Protein AF-A0A1L9C2U0-F1 (afdb_monomer)

Foldseek 3Di:
DLLVLLVVQLVLLCVCLVVDPQPLSNVLSVLSNVVSVVSSVQVVCVVVVHDHDDDQDDDDPSPPSQAQDPDPSSVVVLVVLVVVLVSLVVSLVVLCVQLVVDPDPVSNVSSNSVSVNSVVSNVSSQVRSCNNPVDGDDD

Secondary structure (DSSP, 8-state):
-HHHHHHHHHHHHHHHHHH---HHHHHHHHHHHHHHHHHHHHHHHHHTT-----PPP-----TT-S--S--HHHHHHHHHHHHHHHHHHHHHHHHHHHHHH--SHHHHHHHHHHHHHHHHHHHHHHHHHHHHHS-----

Nearest PDB structures (foldseek):
  2oh3-assembly1_A-2  TM=7.035E-01  e=2.077E-02  Paramagnetospirillum magnetotacticum MS-1
  2rbd-assembly1_A  TM=6.752E-01  e=7.784E-01  Halalkalibacterium halodurans C-125
  6job-assembly1_C  TM=5.613E-01  e=2.884E-01  Homo sapiens
  6job-assembly1_B-6  TM=5.233E-01  e=3.885E-01  Homo sapiens
  4dyu-assembly1_K  TM=5.557E-01  e=2.208E+00  Yersinia pestis KIM10+

Mean predicted aligned error: 3.98 Å

pLDDT: mean 91.2, std 8.49, range [53.94, 98.38]

Solvent-accessible surface area (backbone atoms only — not comparable to full-atom values): 7510 Å² total; per-residue (Å²): 112,68,50,63,50,25,52,50,49,18,53,52,22,46,51,47,28,73,69,45,89,42,76,43,46,18,51,54,23,48,50,51,17,53,50,25,49,48,50,31,51,45,53,52,37,45,76,70,73,42,94,71,86,81,75,84,77,80,82,74,92,59,83,81,27,54,69,65,62,96,41,74,70,42,53,50,51,51,52,50,49,55,50,47,34,53,48,28,54,49,53,18,50,51,27,50,54,48,21,73,67,41,86,49,70,68,54,24,54,52,26,47,51,51,20,54,45,30,48,51,54,24,52,51,44,44,51,50,44,19,71,36,68,79,51,70,81,86,127

Sequence (139 aa):
MAIALEDQGHDFYLERANLSGNPGAKKTYEFLAEEEKHHAQYLHKFLEGKEVEIPESKIPDFRGSLNVEFTENNLEEIGIMLGALRFERKSEYFYLELEKKATEREEQEFFSKIAKVERGHYELIDGLLDEATGFRMQT

Radius of gyration: 15.65 Å; Cα contacts (8 Å, |Δi|>4): 147; chains: 1; bounding box: 33×28×46 Å

Organism: NCBI:txid523843

Structure (mmCIF, N/CA/C/O backbone):
data_AF-A0A1L9C2U0-F1
#
_entry.id   AF-A0A1L9C2U0-F1
#
loop_
_atom_site.group_PDB
_atom_site.id
_atom_site.type_symbol
_atom_site.label_atom_id
_atom_site.label_alt_id
_atom_site.label_comp_id
_atom_site.label_asym_id
_atom_site.label_entity_id
_atom_site.label_seq_id
_atom_site.pdbx_PDB_ins_code
_atom_site.Cartn_x
_atom_site.Cartn_y
_atom_site.Cartn_z
_atom_site.occupancy
_atom_site.B_iso_or_equiv
_atom_site.auth_seq_id
_atom_site.auth_comp_id
_atom_site.auth_asym_id
_atom_site.auth_atom_id
_atom_site.pdbx_PDB_model_num
ATOM 1 N N . MET A 1 1 ? -14.696 -2.473 3.484 1.00 73.19 1 MET A N 1
ATOM 2 C CA . MET A 1 1 ? -14.237 -1.206 2.874 1.00 73.19 1 MET A CA 1
ATOM 3 C C . MET A 1 1 ? -12.725 -1.113 2.973 1.00 73.19 1 MET A C 1
ATOM 5 O O . MET A 1 1 ? -12.124 -1.106 1.920 1.00 73.19 1 MET A O 1
ATOM 9 N N . ALA A 1 2 ? -12.139 -1.172 4.180 1.00 91.62 2 ALA A N 1
ATOM 10 C CA . ALA A 1 2 ? -10.685 -1.281 4.365 1.00 91.62 2 ALA A CA 1
ATOM 11 C C . ALA A 1 2 ? -10.107 -2.581 3.772 1.00 91.62 2 ALA A C 1
ATOM 13 O O . ALA A 1 2 ? -9.317 -2.513 2.856 1.00 91.62 2 ALA A O 1
ATOM 14 N N . ILE A 1 3 ? -10.621 -3.759 4.157 1.00 95.50 3 ILE A N 1
ATOM 15 C CA . ILE A 1 3 ? -10.125 -5.052 3.628 1.00 95.50 3 ILE A CA 1
ATOM 16 C C . ILE A 1 3 ? -10.147 -5.115 2.092 1.00 95.50 3 ILE A C 1
ATOM 18 O O . ILE A 1 3 ? -9.191 -5.546 1.477 1.00 95.50 3 ILE A O 1
ATOM 22 N N . ALA A 1 4 ? -11.215 -4.614 1.465 1.00 95.69 4 ALA A N 1
ATOM 23 C CA . ALA A 1 4 ? -11.311 -4.597 0.007 1.00 95.69 4 ALA A CA 1
ATOM 24 C C . ALA A 1 4 ? -10.315 -3.628 -0.662 1.00 95.69 4 ALA A C 1
ATOM 26 O O . ALA A 1 4 ? -10.025 -3.806 -1.839 1.00 95.69 4 ALA A O 1
ATOM 27 N N . LEU A 1 5 ? -9.852 -2.590 0.046 1.00 95.38 5 LEU A N 1
ATOM 28 C CA . LEU A 1 5 ? -8.775 -1.715 -0.422 1.00 95.38 5 LEU A CA 1
ATOM 29 C C . LEU A 1 5 ? -7.450 -2.487 -0.418 1.00 95.38 5 LEU A C 1
ATOM 31 O O . LEU A 1 5 ? -6.785 -2.509 -1.446 1.00 95.38 5 LEU A O 1
ATOM 35 N N . GLU A 1 6 ? -7.147 -3.177 0.685 1.00 97.75 6 GLU A N 1
ATOM 36 C CA . GLU A 1 6 ? -5.945 -4.014 0.818 1.00 97.75 6 GLU A CA 1
ATOM 37 C C . GLU A 1 6 ? -5.926 -5.150 -0.213 1.00 97.75 6 GLU A C 1
ATOM 39 O O . GLU A 1 6 ? -4.930 -5.372 -0.890 1.00 97.75 6 GLU A O 1
ATOM 44 N N . ASP A 1 7 ? -7.055 -5.839 -0.416 1.00 97.50 7 ASP A N 1
ATOM 45 C CA . ASP A 1 7 ? -7.158 -6.900 -1.426 1.00 97.50 7 ASP A CA 1
ATOM 46 C C . ASP A 1 7 ? -6.909 -6.349 -2.845 1.00 97.50 7 ASP A C 1
ATOM 48 O O . ASP A 1 7 ? -6.252 -6.989 -3.664 1.00 97.50 7 ASP A O 1
ATOM 52 N N . GLN A 1 8 ? -7.389 -5.132 -3.140 1.00 96.62 8 GLN A N 1
ATOM 53 C CA . GLN A 1 8 ? -7.122 -4.460 -4.417 1.00 96.62 8 GLN A CA 1
ATOM 54 C C . GLN A 1 8 ? -5.649 -4.068 -4.573 1.00 96.62 8 GLN A C 1
ATOM 56 O O . GLN A 1 8 ? -5.111 -4.204 -5.673 1.00 96.62 8 GLN A O 1
ATOM 61 N N . GLY A 1 9 ? -5.013 -3.581 -3.503 1.00 97.19 9 GLY A N 1
ATOM 62 C CA . GLY A 1 9 ? -3.579 -3.297 -3.470 1.00 97.19 9 GLY A CA 1
ATOM 63 C C . GLY A 1 9 ? -2.762 -4.564 -3.719 1.00 97.19 9 GLY A C 1
ATOM 64 O O . GLY A 1 9 ? -1.916 -4.590 -4.615 1.00 97.19 9 GLY A O 1
ATOM 65 N N . HIS A 1 10 ? -3.091 -5.646 -3.009 1.00 98.38 10 HIS A N 1
ATOM 66 C CA . HIS A 1 10 ? -2.470 -6.959 -3.166 1.00 98.38 10 HIS A CA 1
ATOM 67 C C . HIS A 1 10 ? -2.546 -7.459 -4.611 1.00 98.38 10 HIS A C 1
ATOM 69 O O . HIS A 1 10 ? -1.514 -7.771 -5.209 1.00 98.38 10 HIS A O 1
ATOM 75 N N . ASP A 1 11 ? -3.751 -7.502 -5.184 1.00 98.19 11 ASP A N 1
ATOM 76 C CA . ASP A 1 11 ? -3.968 -7.986 -6.548 1.00 98.19 11 ASP A CA 1
ATOM 77 C C . ASP A 1 11 ? -3.217 -7.124 -7.570 1.00 98.19 11 ASP A C 1
ATOM 79 O O . ASP A 1 11 ? -2.568 -7.657 -8.474 1.00 98.19 11 ASP A O 1
ATOM 83 N N . PHE A 1 12 ? -3.249 -5.797 -7.402 1.00 97.56 12 PHE A N 1
ATOM 84 C CA . PHE A 1 12 ? -2.523 -4.867 -8.263 1.00 97.56 12 PHE A CA 1
ATOM 85 C C . PHE A 1 12 ? -1.016 -5.132 -8.230 1.00 97.56 12 PHE A C 1
ATOM 87 O O . PHE A 1 12 ? -0.395 -5.297 -9.283 1.00 97.56 12 PHE A O 1
ATOM 94 N N . TYR A 1 13 ? -0.412 -5.201 -7.044 1.00 98.25 13 TYR A N 1
ATOM 95 C CA . TYR A 1 13 ? 1.026 -5.415 -6.919 1.00 98.25 13 TYR A CA 1
ATOM 96 C C . TYR A 1 13 ? 1.444 -6.810 -7.379 1.00 98.25 13 TYR A C 1
ATOM 98 O O . TYR A 1 13 ? 2.449 -6.950 -8.080 1.00 98.25 13 TYR A O 1
ATOM 106 N N . LEU A 1 14 ? 0.650 -7.839 -7.088 1.00 98.31 14 LEU A N 1
ATOM 107 C CA . LEU A 1 14 ? 0.918 -9.193 -7.556 1.00 98.31 14 LEU A CA 1
ATOM 108 C C . LEU A 1 14 ? 0.849 -9.288 -9.087 1.00 98.31 14 LEU A C 1
ATOM 110 O O . LEU A 1 14 ? 1.702 -9.925 -9.711 1.00 98.31 14 LEU A O 1
ATOM 114 N N . GLU A 1 15 ? -0.126 -8.635 -9.722 1.00 97.62 15 GLU A N 1
ATOM 115 C CA . GLU A 1 15 ? -0.203 -8.547 -11.181 1.00 97.62 15 GLU A CA 1
ATOM 116 C C . GLU A 1 15 ? 1.043 -7.853 -11.755 1.00 97.62 15 GLU A C 1
ATOM 118 O O . GLU A 1 15 ? 1.673 -8.374 -12.680 1.00 97.62 15 GLU A O 1
ATOM 123 N N . ARG A 1 16 ? 1.466 -6.725 -11.171 1.00 95.56 16 ARG A N 1
ATOM 124 C CA . ARG A 1 16 ? 2.656 -5.989 -11.630 1.00 95.56 16 ARG A CA 1
ATOM 125 C C . ARG A 1 16 ? 3.948 -6.772 -11.444 1.00 95.56 16 ARG A C 1
ATOM 127 O O . ARG A 1 16 ? 4.767 -6.793 -12.360 1.00 95.56 16 ARG A O 1
ATOM 134 N N . ALA A 1 17 ? 4.106 -7.494 -10.340 1.00 96.00 17 ALA A N 1
ATOM 135 C CA . ALA A 1 17 ? 5.229 -8.407 -10.133 1.00 96.00 17 ALA A CA 1
ATOM 136 C C . ALA A 1 17 ? 5.312 -9.497 -11.219 1.00 96.00 17 ALA A C 1
ATOM 138 O O . ALA A 1 17 ? 6.405 -9.872 -11.652 1.00 96.00 17 ALA A O 1
ATOM 139 N N . ASN A 1 18 ? 4.164 -10.005 -11.677 1.00 96.12 18 ASN A N 1
ATOM 140 C CA . ASN A 1 18 ? 4.102 -11.033 -12.716 1.00 96.12 18 ASN A CA 1
ATOM 141 C C . ASN A 1 18 ? 4.398 -10.489 -14.120 1.00 96.12 18 ASN A C 1
ATOM 143 O O . ASN A 1 18 ? 4.963 -11.211 -14.942 1.00 96.12 18 ASN A O 1
ATOM 147 N N . LEU A 1 19 ? 4.024 -9.236 -14.390 1.00 92.38 19 LEU A N 1
ATOM 148 C CA . LEU A 1 19 ? 4.232 -8.583 -15.685 1.00 92.38 19 LEU A CA 1
ATOM 149 C C . LEU A 1 19 ? 5.601 -7.898 -15.812 1.00 92.38 19 LEU A C 1
ATOM 151 O O . LEU A 1 19 ? 6.074 -7.697 -16.930 1.00 92.38 19 LEU A O 1
ATOM 155 N N . SER A 1 20 ? 6.244 -7.535 -14.698 1.00 86.00 20 SER A N 1
ATOM 156 C CA . SER A 1 20 ? 7.483 -6.757 -14.724 1.00 86.00 20 SER A CA 1
ATOM 157 C C . SER A 1 20 ? 8.656 -7.554 -15.305 1.00 86.00 20 SER A C 1
ATOM 159 O O . SER A 1 20 ? 9.021 -8.631 -14.827 1.00 86.00 20 SER A O 1
ATOM 161 N N . GLY A 1 21 ? 9.292 -6.983 -16.332 1.00 83.06 21 GLY A N 1
ATOM 162 C CA . GLY A 1 21 ? 10.538 -7.494 -16.909 1.00 83.06 21 GLY A CA 1
ATOM 163 C C . GLY A 1 21 ? 11.796 -7.082 -16.136 1.00 83.06 21 GLY A C 1
ATOM 164 O O . GLY A 1 21 ? 12.882 -7.577 -16.439 1.00 83.06 21 GLY A O 1
ATOM 165 N N . ASN A 1 22 ? 11.672 -6.187 -15.149 1.00 84.19 22 ASN A N 1
ATOM 166 C CA . ASN A 1 22 ? 12.781 -5.717 -14.326 1.00 84.19 22 ASN A CA 1
ATOM 167 C C . ASN A 1 22 ? 12.829 -6.510 -13.001 1.00 84.19 22 ASN A C 1
ATOM 169 O O . ASN A 1 22 ? 11.897 -6.421 -12.203 1.00 84.19 22 ASN A O 1
ATOM 173 N N . PRO A 1 23 ? 13.915 -7.256 -12.713 1.00 86.25 23 PRO A N 1
ATOM 174 C CA . PRO A 1 23 ? 14.022 -8.044 -11.483 1.00 86.25 23 PRO A CA 1
ATOM 175 C C . PRO A 1 23 ? 13.970 -7.229 -10.184 1.00 86.25 23 PRO A C 1
ATOM 177 O O . PRO A 1 23 ? 13.571 -7.769 -9.156 1.00 86.25 23 PRO A O 1
ATOM 180 N N . GLY A 1 24 ? 14.416 -5.972 -10.203 1.00 86.19 24 GLY A N 1
ATOM 181 C CA . GLY A 1 24 ? 14.350 -5.066 -9.059 1.00 86.19 24 GLY A CA 1
ATOM 182 C C . GLY A 1 24 ? 12.918 -4.614 -8.801 1.00 86.19 24 GLY A C 1
ATOM 183 O O . GLY A 1 24 ? 12.377 -4.896 -7.735 1.00 86.19 24 GLY A O 1
ATOM 184 N N . ALA A 1 25 ? 12.278 -4.013 -9.807 1.00 88.31 25 ALA A N 1
ATOM 185 C CA . ALA A 1 25 ? 10.884 -3.574 -9.714 1.00 88.31 25 ALA A CA 1
ATOM 186 C C . ALA A 1 25 ? 9.934 -4.723 -9.346 1.00 88.31 25 ALA A C 1
ATOM 188 O O . ALA A 1 25 ? 9.080 -4.575 -8.473 1.00 88.31 25 ALA A O 1
ATOM 189 N N . LYS A 1 26 ? 10.149 -5.913 -9.924 1.00 92.62 26 LYS A N 1
ATOM 190 C CA . LYS A 1 26 ? 9.425 -7.129 -9.546 1.00 92.62 26 LYS A CA 1
ATOM 191 C C . LYS A 1 26 ? 9.492 -7.405 -8.043 1.00 92.62 26 LYS A C 1
ATOM 193 O O . LYS A 1 26 ? 8.456 -7.639 -7.434 1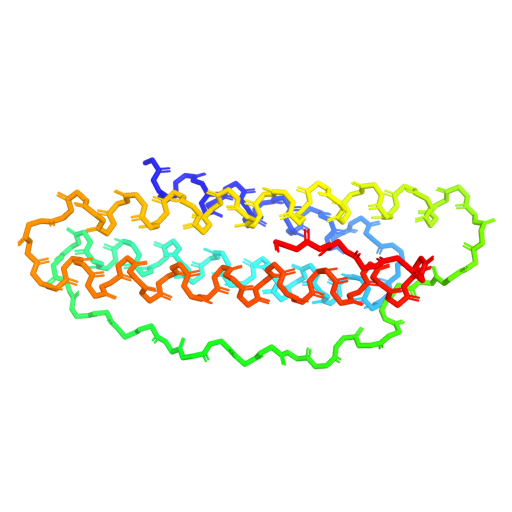.00 92.62 26 LYS A O 1
ATOM 198 N N . LYS A 1 27 ? 10.682 -7.357 -7.436 1.00 93.56 27 LYS A N 1
ATOM 199 C CA . LYS A 1 27 ? 10.837 -7.596 -5.991 1.00 93.56 27 LYS A CA 1
ATOM 200 C C . LYS A 1 27 ? 10.163 -6.517 -5.150 1.00 93.56 27 LYS A C 1
ATOM 202 O O . LYS A 1 27 ? 9.627 -6.838 -4.095 1.00 93.56 27 LYS A O 1
ATOM 207 N N . THR A 1 28 ? 10.186 -5.262 -5.602 1.00 94.00 28 THR A N 1
ATOM 208 C CA . THR A 1 28 ? 9.443 -4.176 -4.950 1.00 94.00 28 THR A CA 1
ATOM 209 C C . THR A 1 28 ? 7.948 -4.484 -4.939 1.00 94.00 28 THR A C 1
ATOM 211 O O . THR A 1 28 ? 7.320 -4.403 -3.889 1.00 94.00 28 THR A O 1
ATOM 214 N N . TYR A 1 29 ? 7.386 -4.910 -6.071 1.00 96.44 29 TYR A N 1
ATOM 215 C CA . TYR A 1 29 ? 5.975 -5.282 -6.155 1.00 96.44 29 TYR A CA 1
ATOM 216 C C . TYR A 1 29 ? 5.626 -6.531 -5.341 1.00 96.44 29 TYR A C 1
ATOM 218 O O . TYR A 1 29 ? 4.603 -6.543 -4.672 1.00 96.44 29 TYR A O 1
ATOM 226 N N . GLU A 1 30 ? 6.471 -7.565 -5.338 1.00 97.19 30 GLU A N 1
ATOM 227 C CA . GLU A 1 30 ? 6.262 -8.751 -4.493 1.00 97.19 30 GLU A CA 1
ATOM 228 C C . GLU A 1 30 ? 6.250 -8.391 -3.002 1.00 97.19 30 GLU A C 1
ATOM 230 O O . GLU A 1 30 ? 5.434 -8.918 -2.249 1.00 97.19 30 GLU A O 1
ATOM 235 N N . PHE A 1 31 ? 7.136 -7.482 -2.585 1.00 96.62 31 PHE A N 1
ATOM 236 C CA . PHE A 1 31 ? 7.170 -6.977 -1.217 1.00 96.62 31 PHE A CA 1
ATOM 237 C C . PHE A 1 31 ? 5.884 -6.225 -0.861 1.00 96.62 31 PHE A C 1
ATOM 239 O O . PHE A 1 31 ? 5.238 -6.591 0.117 1.00 96.62 31 PHE A O 1
ATOM 246 N N . LEU A 1 32 ? 5.483 -5.242 -1.675 1.00 97.44 32 LEU A N 1
ATOM 247 C CA . LEU A 1 32 ? 4.262 -4.467 -1.435 1.00 97.44 32 LEU A CA 1
ATOM 248 C C . LEU A 1 32 ? 3.023 -5.373 -1.423 1.00 97.44 32 LEU A C 1
ATOM 250 O O . LEU A 1 32 ? 2.213 -5.286 -0.512 1.00 97.44 32 LEU A O 1
ATOM 254 N N . ALA A 1 33 ? 2.915 -6.326 -2.356 1.00 98.25 33 ALA A N 1
ATOM 255 C CA . ALA A 1 33 ? 1.805 -7.277 -2.376 1.00 98.25 33 ALA A CA 1
ATOM 256 C C . ALA A 1 33 ? 1.689 -8.081 -1.069 1.00 98.25 33 ALA A C 1
ATOM 258 O O . ALA A 1 33 ? 0.580 -8.316 -0.587 1.00 98.25 33 ALA A O 1
ATOM 259 N N . GLU A 1 34 ? 2.804 -8.541 -0.496 1.00 97.75 34 GLU A N 1
ATOM 260 C CA . GLU A 1 34 ? 2.758 -9.294 0.761 1.00 97.75 34 GLU A CA 1
ATOM 261 C C . GLU A 1 34 ? 2.389 -8.395 1.955 1.00 97.75 34 GLU A C 1
ATOM 263 O O . GLU A 1 34 ? 1.658 -8.853 2.834 1.00 97.75 34 GLU A O 1
ATOM 268 N N . GLU A 1 35 ? 2.801 -7.123 1.962 1.00 97.38 35 GLU A N 1
ATOM 269 C CA . GLU A 1 35 ? 2.397 -6.153 2.993 1.00 97.38 35 GLU A CA 1
ATOM 270 C C . GLU A 1 35 ? 0.882 -5.883 2.968 1.00 97.38 35 GLU A C 1
ATOM 272 O O . GLU A 1 35 ? 0.227 -6.041 3.999 1.00 97.38 35 GLU A O 1
ATOM 277 N N . GLU A 1 36 ? 0.288 -5.628 1.796 1.00 97.75 36 GLU A N 1
ATOM 278 C CA . GLU A 1 36 ? -1.171 -5.446 1.650 1.00 97.75 36 GLU A CA 1
ATOM 279 C C . GLU A 1 36 ? -1.953 -6.672 2.159 1.00 97.75 36 GLU A C 1
ATOM 281 O O . GLU A 1 36 ? -2.961 -6.592 2.868 1.00 97.75 36 GLU A O 1
ATOM 286 N N . LYS A 1 37 ? -1.444 -7.871 1.868 1.00 97.75 37 LYS A N 1
ATOM 287 C CA . LYS A 1 37 ? -2.031 -9.117 2.367 1.00 97.75 37 LYS A CA 1
ATOM 288 C C . LYS A 1 37 ? -1.933 -9.227 3.890 1.00 97.75 37 LYS A C 1
ATOM 290 O O . LYS A 1 37 ? -2.861 -9.743 4.522 1.00 97.75 37 LYS A O 1
ATOM 295 N N . HIS A 1 38 ? -0.838 -8.774 4.500 1.00 96.81 38 HIS A N 1
ATOM 296 C CA . HIS A 1 38 ? -0.730 -8.696 5.956 1.00 96.81 38 HIS A CA 1
ATOM 297 C C . HIS A 1 38 ? -1.731 -7.693 6.538 1.00 96.81 38 HIS A C 1
ATOM 299 O O . HIS A 1 38 ? -2.402 -8.025 7.519 1.00 96.81 38 HIS A O 1
ATOM 305 N N . HIS A 1 39 ? -1.915 -6.527 5.918 1.00 96.88 39 HIS A N 1
ATOM 306 C CA . HIS A 1 39 ? -2.905 -5.535 6.344 1.00 96.88 39 HIS A CA 1
ATOM 307 C C . HIS A 1 39 ? -4.326 -6.105 6.346 1.00 96.88 39 HIS A C 1
ATOM 309 O O . HIS A 1 39 ? -5.031 -6.010 7.358 1.00 96.88 39 HIS A O 1
ATOM 315 N N . ALA A 1 40 ? -4.728 -6.796 5.274 1.00 97.56 40 ALA A N 1
ATOM 316 C CA . ALA A 1 40 ? -6.016 -7.487 5.208 1.00 97.56 40 ALA A CA 1
ATOM 317 C C . ALA A 1 40 ? -6.187 -8.482 6.373 1.00 97.56 40 ALA A C 1
ATOM 319 O O . ALA A 1 40 ? -7.226 -8.514 7.041 1.00 97.56 40 ALA A O 1
ATOM 320 N N . GLN A 1 41 ? -5.145 -9.262 6.684 1.00 96.88 41 GLN A N 1
ATOM 321 C CA . GLN A 1 41 ? -5.156 -10.200 7.813 1.00 96.88 41 GLN A CA 1
ATOM 322 C C . GLN A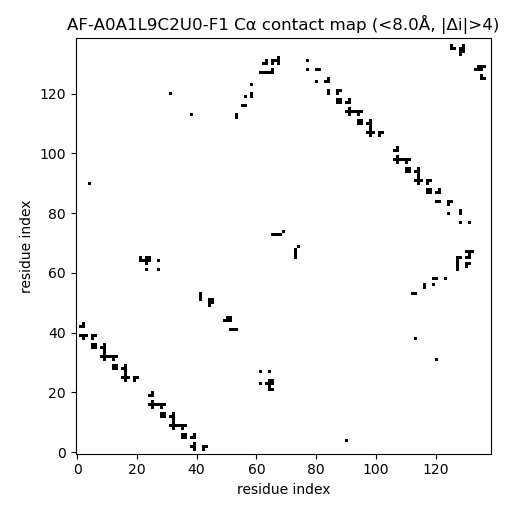 1 41 ? -5.255 -9.494 9.170 1.00 96.88 41 GLN A C 1
ATOM 324 O O . GLN A 1 41 ? -5.959 -9.983 10.060 1.00 96.88 41 GLN A O 1
ATOM 329 N N . TYR A 1 42 ? -4.567 -8.365 9.352 1.00 96.88 42 TYR A N 1
ATOM 330 C CA . TYR A 1 42 ? -4.652 -7.550 10.564 1.00 96.88 42 TYR A CA 1
ATOM 331 C C . TYR A 1 42 ? -6.067 -7.017 10.763 1.00 96.88 42 TYR A C 1
ATOM 333 O O . TYR A 1 42 ? -6.625 -7.175 11.847 1.00 96.88 42 TYR A O 1
ATOM 341 N N . LEU A 1 43 ? -6.687 -6.488 9.707 1.00 96.62 43 LEU A N 1
ATOM 342 C CA . LEU A 1 43 ? -8.071 -6.016 9.735 1.00 96.62 43 LEU A CA 1
ATOM 343 C C . LEU A 1 43 ? -9.053 -7.135 10.077 1.00 96.62 43 LEU A C 1
ATOM 345 O O . LEU A 1 43 ? -9.945 -6.934 10.898 1.00 96.62 43 LEU A O 1
ATOM 349 N N . HIS A 1 44 ? -8.888 -8.323 9.493 1.00 96.81 44 HIS A N 1
ATOM 350 C CA . HIS A 1 44 ? -9.725 -9.474 9.827 1.00 96.81 44 HIS A CA 1
ATOM 351 C C . HIS A 1 44 ? -9.621 -9.851 11.306 1.00 96.81 44 HIS A C 1
ATOM 353 O O . HIS A 1 44 ? -10.646 -9.977 11.974 1.00 96.81 44 HIS A O 1
ATOM 359 N N . LYS A 1 45 ? -8.401 -9.983 11.841 1.00 96.00 45 LYS A N 1
ATOM 360 C CA . LYS A 1 45 ? -8.192 -10.296 13.264 1.00 96.00 45 LYS A CA 1
ATOM 361 C C . LYS A 1 45 ? -8.774 -9.213 14.172 1.00 96.00 45 LYS A C 1
ATOM 363 O O . LYS A 1 45 ? -9.420 -9.544 15.163 1.00 96.00 45 LYS A O 1
ATOM 368 N N . PHE A 1 46 ? -8.592 -7.947 13.802 1.00 94.94 46 PHE A N 1
ATOM 369 C CA . PHE A 1 46 ? -9.106 -6.806 14.549 1.00 94.94 46 PHE A CA 1
ATOM 370 C C . PHE A 1 46 ? -10.639 -6.824 14.626 1.00 94.94 46 PHE A C 1
ATOM 372 O O . PHE A 1 46 ? -11.210 -6.722 15.708 1.00 94.94 46 PHE A O 1
ATOM 379 N N . LEU A 1 47 ? -11.320 -7.061 13.498 1.00 93.62 47 LEU A N 1
ATOM 380 C CA . LEU A 1 47 ? -12.784 -7.175 13.443 1.00 93.62 47 LEU A CA 1
ATOM 381 C C . LEU A 1 47 ? -13.332 -8.382 14.218 1.00 93.62 47 LEU A C 1
ATOM 383 O O . LEU A 1 47 ? -14.476 -8.360 14.668 1.00 93.62 47 LEU A O 1
ATOM 387 N N . GLU A 1 48 ? -12.532 -9.433 14.381 1.00 95.50 48 GLU A N 1
ATOM 388 C CA . GLU A 1 48 ? -12.865 -10.596 15.207 1.00 95.50 48 GLU A CA 1
ATOM 389 C C . GLU A 1 48 ? -12.620 -10.359 16.710 1.00 95.50 48 GLU A C 1
ATOM 391 O O . GLU A 1 48 ? -12.860 -11.265 17.511 1.00 95.50 48 GLU A O 1
ATOM 396 N N . GLY A 1 49 ? -12.142 -9.172 17.105 1.00 92.88 49 GLY A N 1
ATOM 397 C CA . GLY A 1 49 ? -11.804 -8.836 18.490 1.00 92.88 49 GLY A CA 1
ATOM 398 C C . GLY A 1 49 ? -10.576 -9.583 19.013 1.00 92.88 49 GLY A C 1
ATOM 399 O O . GLY A 1 49 ? -10.462 -9.825 20.215 1.00 92.88 49 GLY A O 1
ATOM 400 N N . LYS A 1 50 ? -9.687 -10.022 18.115 1.00 92.00 50 LYS A N 1
ATOM 401 C CA . LYS A 1 50 ? -8.425 -10.675 18.475 1.00 92.00 50 LYS A CA 1
ATOM 402 C C . LYS A 1 50 ? -7.333 -9.629 18.643 1.00 92.00 50 LYS A C 1
ATOM 404 O O . LYS A 1 50 ? -7.314 -8.629 17.935 1.00 92.00 50 LYS A O 1
ATOM 409 N N . GLU A 1 51 ? -6.379 -9.919 19.520 1.00 87.94 51 GLU A N 1
ATOM 410 C CA . GLU A 1 51 ? -5.167 -9.114 19.653 1.00 87.94 51 GLU A CA 1
ATOM 411 C C . GLU A 1 51 ? -4.400 -9.085 18.321 1.00 87.94 51 GLU A C 1
ATOM 413 O O . GLU A 1 51 ? -4.158 -10.131 17.701 1.00 87.94 51 GLU A O 1
ATOM 418 N N . VAL A 1 52 ? -4.042 -7.880 17.867 1.00 93.00 52 VAL A N 1
ATOM 419 C CA . VAL A 1 52 ? -3.305 -7.669 16.619 1.00 93.00 52 VAL A CA 1
ATOM 420 C C . VAL A 1 52 ? -1.996 -6.954 16.897 1.00 93.00 52 VAL A C 1
ATOM 422 O O . VAL A 1 52 ? -1.961 -5.786 17.283 1.00 93.00 52 VAL A O 1
ATOM 425 N N . GLU A 1 53 ? -0.902 -7.655 16.635 1.00 90.81 53 GLU A N 1
ATOM 426 C CA . GLU A 1 53 ? 0.424 -7.062 16.585 1.00 90.81 53 GLU A CA 1
ATOM 427 C C . GLU A 1 53 ? 0.742 -6.687 15.136 1.00 90.81 53 GLU A C 1
ATOM 429 O O . GLU A 1 53 ? 0.822 -7.554 14.265 1.00 90.81 53 GLU A O 1
ATOM 434 N N . ILE A 1 54 ? 0.897 -5.386 14.890 1.00 91.81 54 ILE A N 1
ATOM 435 C CA . ILE A 1 54 ? 1.392 -4.853 13.620 1.00 91.81 54 ILE A CA 1
ATOM 436 C C . ILE A 1 54 ? 2.882 -4.569 13.830 1.00 91.81 54 ILE A C 1
ATOM 438 O O . ILE A 1 54 ? 3.207 -3.650 14.594 1.00 91.81 54 ILE A O 1
ATOM 442 N N . PRO A 1 55 ? 3.785 -5.368 13.238 1.00 87.56 55 PRO A N 1
ATOM 443 C CA . PRO A 1 55 ? 5.213 -5.125 13.340 1.00 87.56 55 PRO A CA 1
ATOM 444 C C . PRO A 1 55 ? 5.585 -3.844 12.590 1.00 87.56 55 PRO A C 1
ATOM 446 O O . PRO A 1 55 ? 4.905 -3.431 11.653 1.00 87.56 55 PRO A O 1
ATOM 449 N N . GLU A 1 56 ? 6.702 -3.227 12.970 1.00 81.19 56 GLU A N 1
ATOM 450 C CA . GLU A 1 56 ? 7.302 -2.207 12.112 1.00 81.19 56 GLU A CA 1
ATOM 451 C C . GLU A 1 56 ? 7.715 -2.843 10.782 1.00 81.19 56 GLU A C 1
ATOM 453 O O . GLU A 1 56 ? 8.443 -3.846 10.766 1.00 81.19 56 GLU A O 1
ATOM 458 N N . SER A 1 57 ? 7.269 -2.246 9.674 1.00 80.56 57 SER A N 1
ATOM 459 C CA . SER A 1 57 ? 7.677 -2.692 8.348 1.00 80.56 57 SER A CA 1
ATOM 460 C C . SER A 1 57 ? 9.169 -2.434 8.155 1.00 80.56 57 SER A C 1
ATOM 462 O O . SER A 1 57 ? 9.671 -1.315 8.302 1.00 80.56 57 SER A O 1
ATOM 464 N N . LYS A 1 58 ? 9.911 -3.500 7.850 1.00 86.50 58 LYS A N 1
ATOM 465 C CA . LYS A 1 58 ? 11.336 -3.416 7.529 1.00 86.50 58 LYS A CA 1
ATOM 466 C C . LYS A 1 58 ? 11.484 -3.253 6.031 1.00 86.50 58 LYS A C 1
ATOM 468 O O . LYS A 1 58 ? 11.680 -4.245 5.334 1.00 86.50 58 LYS A O 1
ATOM 473 N N . ILE A 1 59 ? 11.429 -2.007 5.575 1.00 86.88 59 ILE A N 1
ATOM 474 C CA . ILE A 1 59 ? 11.607 -1.656 4.167 1.00 86.88 59 ILE A CA 1
ATOM 475 C C . ILE A 1 59 ? 12.978 -2.162 3.673 1.00 86.88 59 ILE A C 1
ATOM 477 O O . ILE A 1 59 ? 14.015 -1.696 4.162 1.00 86.88 59 ILE A O 1
ATOM 481 N N . PRO A 1 60 ? 13.017 -3.126 2.734 1.00 87.12 60 PRO A N 1
ATOM 482 C CA . PRO A 1 60 ? 14.260 -3.567 2.116 1.00 87.12 60 PRO A CA 1
ATOM 483 C C . PRO A 1 60 ? 14.912 -2.442 1.304 1.00 87.12 60 PRO A C 1
ATOM 485 O O . PRO A 1 60 ? 14.237 -1.559 0.777 1.00 87.12 60 PRO A O 1
ATOM 488 N N . ASP A 1 61 ? 16.237 -2.496 1.154 1.00 85.44 61 ASP A N 1
ATOM 489 C CA . ASP A 1 61 ? 16.933 -1.582 0.248 1.00 85.44 61 ASP A CA 1
ATOM 490 C C . ASP A 1 61 ? 16.694 -2.009 -1.205 1.00 85.44 61 ASP A C 1
ATOM 492 O O . ASP A 1 61 ? 17.271 -2.987 -1.688 1.00 85.44 61 ASP A O 1
ATOM 496 N N . PHE A 1 62 ? 15.819 -1.274 -1.884 1.00 85.31 62 PHE A N 1
ATOM 497 C CA . PHE A 1 62 ? 15.481 -1.481 -3.287 1.00 85.31 62 PHE A CA 1
ATOM 498 C C . PHE A 1 62 ? 16.214 -0.515 -4.230 1.00 85.31 62 PHE A C 1
ATOM 500 O O . PHE A 1 62 ? 15.815 -0.395 -5.387 1.00 85.31 62 PHE A O 1
ATOM 507 N N . ARG A 1 63 ? 17.284 0.163 -3.796 1.00 78.94 63 ARG A N 1
ATOM 508 C CA . ARG A 1 63 ? 18.060 1.055 -4.679 1.00 78.94 63 ARG A CA 1
ATOM 509 C C . ARG A 1 63 ? 18.479 0.377 -5.980 1.00 78.94 63 ARG A C 1
ATOM 511 O O . ARG A 1 63 ? 18.865 -0.794 -5.994 1.00 78.94 63 ARG A O 1
ATOM 518 N N . GLY A 1 64 ? 18.392 1.123 -7.075 1.00 75.12 64 GLY A N 1
ATOM 519 C CA . GLY A 1 64 ? 18.664 0.629 -8.425 1.00 75.12 64 GLY A CA 1
ATOM 520 C C . GLY A 1 64 ? 17.617 -0.350 -8.969 1.00 75.12 64 GLY A C 1
ATOM 521 O O . GLY A 1 64 ? 17.859 -0.984 -9.996 1.00 75.12 64 GLY A O 1
ATOM 522 N N . SER A 1 65 ? 16.459 -0.499 -8.310 1.00 79.44 65 SER A N 1
ATOM 523 C CA . SER A 1 65 ? 15.376 -1.364 -8.806 1.00 79.44 65 SER A CA 1
ATOM 524 C C . SER A 1 65 ? 14.687 -0.809 -10.050 1.00 79.44 65 SER A C 1
ATOM 526 O O . SER A 1 65 ? 14.103 -1.577 -10.812 1.00 79.44 65 SER A O 1
ATOM 528 N N . LEU A 1 66 ? 14.781 0.501 -10.286 1.00 79.25 66 LEU A N 1
ATOM 529 C CA . LEU A 1 66 ? 14.307 1.153 -11.501 1.00 79.25 66 LEU A CA 1
ATOM 530 C C . LEU A 1 66 ? 15.493 1.526 -12.398 1.00 79.25 66 LEU A C 1
ATOM 532 O O . LEU A 1 66 ? 16.511 2.031 -11.931 1.00 79.25 66 LEU A O 1
ATOM 536 N N . ASN A 1 67 ? 15.353 1.278 -13.703 1.00 71.31 67 ASN A N 1
ATOM 537 C CA . ASN A 1 67 ? 16.346 1.688 -14.693 1.00 71.31 67 ASN A CA 1
ATOM 538 C C . ASN A 1 67 ? 16.150 3.164 -15.063 1.00 71.31 67 ASN A C 1
ATOM 540 O O . ASN A 1 67 ? 15.038 3.586 -15.365 1.00 71.31 67 ASN A O 1
ATOM 544 N N . VAL A 1 68 ? 17.253 3.913 -15.129 1.00 69.50 68 VAL A N 1
ATOM 545 C CA . VAL A 1 68 ? 17.276 5.354 -15.462 1.00 69.50 68 VAL A CA 1
ATOM 546 C C . VAL A 1 68 ? 17.313 5.646 -16.969 1.00 69.50 68 VAL A C 1
ATOM 548 O O . VAL A 1 68 ? 17.338 6.801 -17.387 1.00 69.50 68 VAL A O 1
ATOM 551 N N . GLU A 1 69 ? 17.376 4.615 -17.816 1.00 77.00 69 GLU A N 1
ATOM 552 C CA . GLU A 1 69 ? 17.434 4.814 -19.267 1.00 77.00 69 GLU A CA 1
ATOM 553 C C . GLU A 1 69 ? 16.105 5.355 -19.805 1.00 77.00 69 GLU A C 1
ATOM 555 O O . GLU A 1 69 ? 15.028 4.886 -19.442 1.00 77.00 69 GLU A O 1
ATOM 560 N N . PHE A 1 70 ? 16.160 6.314 -20.726 1.00 70.69 70 PHE A N 1
ATOM 561 C CA . PHE A 1 70 ? 14.952 6.880 -21.319 1.00 70.69 70 PHE A CA 1
ATOM 562 C C . PHE A 1 70 ? 14.415 5.960 -22.427 1.00 70.69 70 PHE A C 1
ATOM 564 O O . PHE A 1 70 ? 14.743 6.115 -23.603 1.00 70.69 70 PHE A O 1
ATOM 571 N N . THR A 1 71 ? 13.612 4.972 -22.034 1.00 78.56 71 THR A N 1
ATOM 572 C CA . THR A 1 71 ? 12.938 4.018 -22.929 1.00 78.56 71 THR A CA 1
ATOM 573 C C . THR A 1 71 ? 11.429 4.052 -22.694 1.00 78.56 71 THR A C 1
ATOM 575 O O . THR A 1 7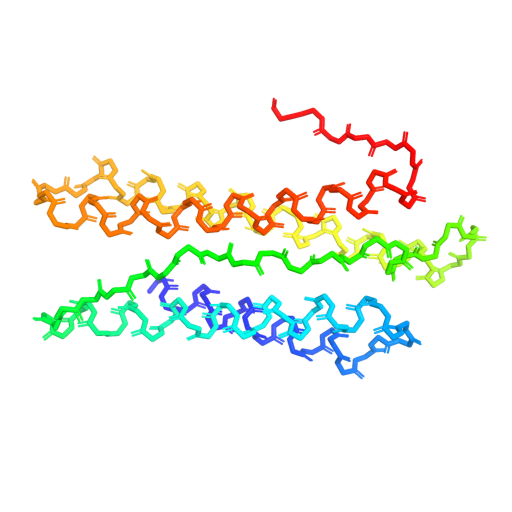1 ? 10.984 4.417 -21.607 1.00 78.56 71 THR A O 1
ATOM 578 N N . GLU A 1 72 ? 10.627 3.662 -23.690 1.00 78.00 72 GLU A N 1
ATOM 579 C CA . GLU A 1 72 ? 9.161 3.607 -23.547 1.00 78.00 72 GLU A CA 1
ATOM 580 C C . GLU A 1 72 ? 8.735 2.715 -22.369 1.00 78.00 72 GLU A C 1
ATOM 582 O O . GLU A 1 72 ? 7.912 3.131 -21.558 1.00 78.00 72 GLU A O 1
ATOM 587 N N . ASN A 1 73 ? 9.379 1.555 -22.207 1.00 79.75 73 ASN A N 1
ATOM 588 C CA . ASN A 1 73 ? 9.121 0.635 -21.095 1.00 79.75 73 ASN A CA 1
ATOM 589 C C . ASN A 1 73 ? 9.432 1.269 -19.728 1.00 79.75 73 ASN A C 1
ATOM 591 O O . ASN A 1 73 ? 8.682 1.082 -18.775 1.00 79.75 73 ASN A O 1
ATOM 595 N N . ASN A 1 74 ? 10.520 2.040 -19.618 1.00 81.31 74 ASN A N 1
ATOM 596 C CA . ASN A 1 74 ? 10.865 2.699 -18.355 1.00 81.31 74 ASN A CA 1
ATOM 597 C C . ASN A 1 74 ? 9.904 3.857 -18.039 1.00 81.31 74 ASN A C 1
ATOM 599 O O . ASN A 1 74 ? 9.574 4.073 -16.876 1.00 81.31 74 ASN A O 1
ATOM 603 N N . LEU A 1 75 ? 9.412 4.581 -19.051 1.00 85.44 75 LEU A N 1
ATOM 604 C CA . LEU A 1 75 ? 8.378 5.605 -18.859 1.00 85.44 75 LEU A CA 1
ATOM 605 C C . LEU A 1 75 ? 7.042 5.002 -18.413 1.00 85.44 75 LEU A C 1
ATOM 607 O O . LEU A 1 75 ? 6.367 5.585 -17.563 1.00 85.44 75 LEU A O 1
ATOM 611 N N . GLU A 1 76 ? 6.668 3.845 -18.961 1.00 88.50 76 GLU A N 1
ATOM 612 C CA . GLU A 1 76 ? 5.495 3.092 -18.512 1.00 88.50 76 GLU A CA 1
ATOM 613 C C . GLU A 1 76 ? 5.639 2.677 -17.041 1.00 88.50 76 GLU A C 1
ATOM 615 O O . GLU A 1 76 ? 4.745 2.955 -16.240 1.00 88.50 76 GLU A O 1
ATOM 620 N N . GLU A 1 77 ? 6.787 2.106 -16.665 1.00 89.12 77 GLU A N 1
ATOM 621 C CA . GLU A 1 77 ? 7.085 1.700 -15.286 1.00 89.12 77 GLU A CA 1
ATOM 622 C C . GLU A 1 77 ? 7.018 2.887 -14.310 1.00 89.12 77 GLU A C 1
ATOM 624 O O . GLU A 1 77 ? 6.378 2.801 -13.261 1.00 89.12 77 GLU A O 1
ATOM 629 N N . ILE A 1 78 ? 7.597 4.038 -14.675 1.00 89.88 78 ILE A N 1
ATOM 630 C CA . ILE A 1 78 ? 7.493 5.280 -13.891 1.00 89.88 78 ILE A CA 1
ATOM 631 C C . ILE A 1 78 ? 6.026 5.695 -13.726 1.00 89.88 78 ILE A C 1
ATOM 633 O O . ILE A 1 78 ? 5.605 6.067 -12.631 1.00 89.88 78 ILE A O 1
ATOM 637 N N . GLY A 1 79 ? 5.224 5.616 -14.792 1.00 91.50 79 GLY A N 1
ATOM 638 C CA . GLY A 1 79 ? 3.794 5.919 -14.742 1.00 91.50 79 GLY A CA 1
ATOM 639 C C . GLY A 1 79 ? 3.025 5.003 -13.784 1.00 91.50 79 GLY A C 1
ATOM 640 O O . GLY A 1 79 ? 2.183 5.479 -13.018 1.00 91.50 79 GLY A O 1
ATOM 641 N N . ILE A 1 80 ? 3.342 3.707 -13.783 1.00 93.50 80 ILE A N 1
ATOM 642 C CA . ILE A 1 80 ? 2.767 2.720 -12.860 1.00 93.50 80 ILE A CA 1
ATOM 643 C C . ILE A 1 80 ? 3.169 3.046 -11.417 1.00 93.50 80 ILE A C 1
ATOM 645 O O . ILE A 1 80 ? 2.299 3.108 -10.547 1.00 93.50 80 ILE A O 1
ATOM 649 N N . MET A 1 81 ? 4.452 3.314 -11.165 1.00 92.88 81 MET A N 1
ATOM 650 C CA . MET A 1 81 ? 4.970 3.665 -9.837 1.00 92.88 81 MET A CA 1
ATOM 651 C C . MET A 1 81 ? 4.381 4.980 -9.310 1.00 92.88 81 MET A C 1
ATOM 653 O O . MET A 1 81 ? 4.063 5.074 -8.131 1.00 92.88 81 MET A O 1
ATOM 657 N N . LEU A 1 82 ? 4.131 5.978 -10.163 1.00 94.25 82 LEU A N 1
ATOM 658 C CA . LEU A 1 82 ? 3.394 7.191 -9.773 1.00 94.25 82 LEU A CA 1
ATOM 659 C C . LEU A 1 82 ? 1.940 6.883 -9.379 1.00 94.25 82 LEU A C 1
ATOM 661 O O . LEU A 1 82 ? 1.391 7.496 -8.458 1.00 94.25 82 LEU A O 1
ATOM 665 N N . GLY A 1 83 ? 1.306 5.931 -10.069 1.00 95.12 83 GLY A N 1
ATOM 666 C CA . GLY A 1 83 ? -0.007 5.403 -9.703 1.00 95.12 83 GLY A CA 1
ATOM 667 C C . GLY A 1 83 ? 0.006 4.736 -8.326 1.00 95.12 83 GLY A C 1
ATOM 668 O O . GLY A 1 83 ? -0.841 5.067 -7.494 1.00 95.12 83 GLY A O 1
ATOM 669 N N . ALA A 1 84 ? 0.996 3.874 -8.081 1.00 95.81 84 ALA A N 1
ATOM 670 C CA . ALA A 1 84 ? 1.236 3.213 -6.798 1.00 95.81 84 ALA A CA 1
ATOM 671 C C . ALA A 1 84 ? 1.488 4.234 -5.676 1.00 95.81 84 ALA A C 1
ATOM 673 O O . ALA A 1 84 ? 0.780 4.237 -4.677 1.00 95.81 84 ALA A O 1
ATOM 674 N N . LEU A 1 85 ? 2.374 5.211 -5.888 1.00 95.75 85 LEU A N 1
ATOM 675 C CA . LEU A 1 85 ? 2.655 6.287 -4.931 1.00 95.75 85 LEU A CA 1
ATOM 676 C C . LEU A 1 85 ? 1.377 7.026 -4.497 1.00 95.75 85 LEU A C 1
ATOM 678 O O . LEU A 1 85 ? 1.151 7.313 -3.319 1.00 95.75 85 LEU A O 1
ATOM 682 N N . ARG A 1 86 ? 0.507 7.342 -5.463 1.00 96.06 86 ARG A N 1
ATOM 683 C CA . ARG A 1 86 ? -0.787 7.978 -5.191 1.00 96.06 86 ARG A CA 1
ATOM 684 C C . ARG A 1 86 ? -1.741 7.044 -4.445 1.00 96.06 86 ARG A C 1
ATOM 686 O O . ARG A 1 86 ? -2.554 7.549 -3.668 1.00 96.06 86 ARG A O 1
ATOM 693 N N . PHE A 1 87 ? -1.705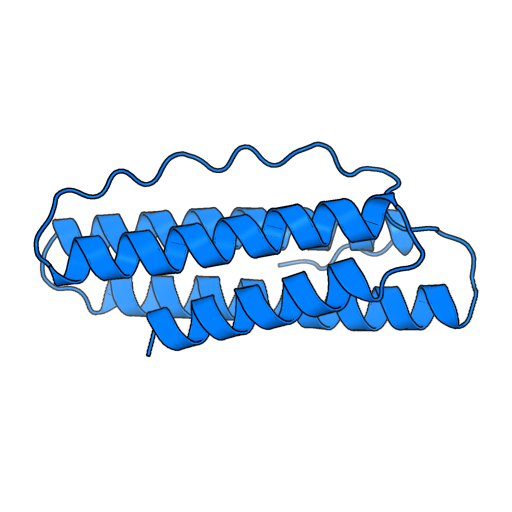 5.744 -4.725 1.00 96.44 87 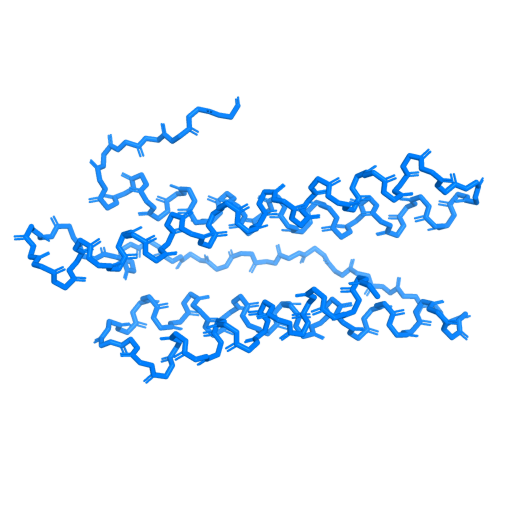PHE A N 1
ATOM 694 C CA . PHE A 1 87 ? -2.489 4.740 -4.009 1.00 96.44 87 PHE A CA 1
ATOM 695 C C . PHE A 1 87 ? -2.062 4.680 -2.539 1.00 96.44 87 PHE A C 1
ATOM 697 O O . PHE A 1 87 ? -2.902 4.958 -1.685 1.00 96.44 87 PHE A O 1
ATOM 704 N N . GLU A 1 88 ? -0.768 4.517 -2.259 1.00 97.12 88 GLU A N 1
ATOM 705 C CA . GLU A 1 88 ? -0.214 4.498 -0.896 1.00 97.12 88 GLU A CA 1
ATOM 706 C C . GLU A 1 88 ? -0.593 5.748 -0.102 1.00 97.12 88 GLU A C 1
ATOM 708 O O . GLU A 1 88 ? -1.112 5.682 1.013 1.00 97.12 88 GLU A O 1
ATOM 713 N N . ARG A 1 89 ? -0.452 6.932 -0.714 1.00 96.88 89 ARG A N 1
ATOM 714 C CA . ARG A 1 89 ? -0.829 8.189 -0.051 1.00 96.88 89 ARG A CA 1
ATOM 715 C C . ARG A 1 89 ? -2.316 8.249 0.300 1.00 96.88 89 ARG A C 1
ATOM 717 O O . ARG A 1 89 ? -2.701 8.889 1.281 1.00 96.88 89 ARG A O 1
ATOM 724 N N . LYS A 1 90 ? -3.168 7.654 -0.536 1.00 96.94 90 LYS A N 1
ATOM 725 C CA . LYS A 1 90 ? -4.608 7.579 -0.277 1.00 96.94 90 LYS A CA 1
ATOM 726 C C . LYS A 1 90 ? -4.934 6.545 0.792 1.00 96.94 90 LYS A C 1
ATOM 728 O O . LYS A 1 90 ? -5.824 6.840 1.587 1.00 96.94 90 LYS A O 1
ATOM 733 N N . SER A 1 91 ? -4.245 5.404 0.808 1.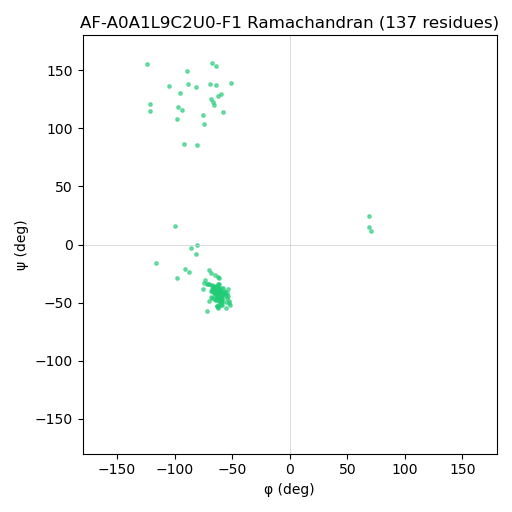00 96.88 91 SER A N 1
ATOM 734 C CA . SER A 1 91 ? -4.404 4.384 1.847 1.00 96.88 91 SER A CA 1
ATOM 735 C C . SER A 1 91 ? -4.031 4.953 3.214 1.00 96.88 91 SER A C 1
ATOM 737 O O . SER A 1 91 ? -4.862 5.001 4.123 1.00 96.88 91 SER A O 1
ATOM 739 N N . GLU A 1 92 ? -2.855 5.577 3.315 1.00 97.62 92 GLU A N 1
ATOM 740 C CA . GLU A 1 92 ? -2.425 6.288 4.519 1.00 97.62 92 GLU A CA 1
ATOM 741 C C . GLU A 1 92 ? -3.481 7.302 4.984 1.00 97.62 92 GLU A C 1
ATOM 743 O O . GLU A 1 92 ? -3.898 7.302 6.144 1.00 97.62 92 GLU A O 1
ATOM 748 N N . TYR A 1 93 ? -3.929 8.182 4.081 1.00 97.88 93 TYR A N 1
ATOM 749 C CA . TYR A 1 93 ? -4.927 9.190 4.425 1.00 97.88 93 TYR A CA 1
ATOM 750 C C . TYR A 1 93 ? -6.230 8.550 4.911 1.00 97.88 93 TYR A C 1
ATOM 752 O O . TYR A 1 93 ? -6.823 9.021 5.879 1.00 97.88 93 TYR A O 1
ATOM 760 N N . PHE A 1 94 ? -6.671 7.469 4.269 1.00 97.81 94 PHE A N 1
ATOM 761 C CA . PHE A 1 94 ? -7.858 6.731 4.675 1.00 97.81 94 PHE A CA 1
ATOM 762 C C . PHE A 1 94 ? -7.733 6.205 6.111 1.00 97.81 94 PHE A C 1
ATOM 764 O O . PHE A 1 94 ? -8.642 6.435 6.911 1.00 97.81 94 PHE A O 1
ATOM 771 N N . TYR A 1 95 ? -6.601 5.599 6.472 1.00 98.06 95 TYR A N 1
ATOM 772 C CA . TYR A 1 95 ? -6.362 5.119 7.834 1.00 98.06 95 TYR A CA 1
ATOM 773 C C . TYR A 1 95 ? -6.259 6.243 8.866 1.00 98.06 95 TYR A C 1
ATOM 775 O O . TYR A 1 95 ? -6.847 6.128 9.941 1.00 98.06 95 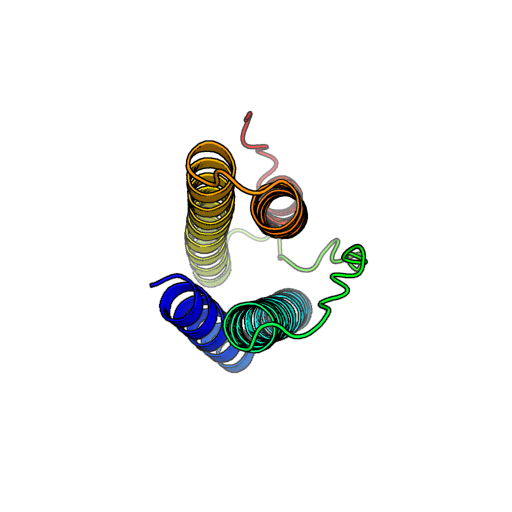TYR A O 1
ATOM 783 N N . LEU A 1 96 ? -5.628 7.371 8.533 1.00 98.31 96 LEU A N 1
ATOM 784 C CA . LEU A 1 96 ? -5.620 8.555 9.404 1.00 98.31 96 LEU A CA 1
ATOM 785 C C . LEU A 1 96 ? -7.032 9.115 9.636 1.00 98.31 96 LEU A C 1
ATOM 787 O O . LEU A 1 96 ? -7.343 9.619 10.715 1.00 98.31 96 LEU A O 1
ATOM 791 N N . GLU A 1 97 ? -7.914 9.046 8.639 1.00 98.25 97 GLU A N 1
ATOM 792 C CA . GLU A 1 97 ? -9.311 9.453 8.802 1.00 98.25 97 GLU A CA 1
ATOM 793 C C . GLU A 1 97 ? -10.129 8.445 9.623 1.00 98.25 97 GLU A C 1
ATOM 795 O O . GLU A 1 97 ? -11.061 8.858 10.318 1.00 98.25 97 GLU A O 1
ATOM 800 N N . LEU A 1 98 ? -9.797 7.150 9.579 1.00 97.00 98 LEU A N 1
ATOM 801 C CA . LEU A 1 98 ? -10.380 6.149 10.478 1.00 97.00 98 LEU A CA 1
ATOM 802 C C . LEU A 1 98 ? -9.917 6.362 11.922 1.00 97.00 98 LEU A C 1
ATOM 804 O O . LEU A 1 98 ? -10.762 6.402 12.813 1.00 97.00 98 LEU A O 1
ATOM 808 N N . GLU A 1 99 ? -8.622 6.604 12.144 1.00 97.75 99 GLU A N 1
ATOM 809 C CA . GLU A 1 99 ? -8.061 6.958 13.455 1.00 97.75 99 GLU A CA 1
ATOM 810 C C . GLU A 1 99 ? -8.811 8.147 14.072 1.00 97.75 99 GLU A C 1
ATOM 812 O O . GLU A 1 99 ? -9.284 8.067 15.202 1.00 97.75 99 GLU A O 1
ATOM 817 N N . LYS A 1 100 ? -9.001 9.239 13.320 1.00 97.94 100 LYS A N 1
ATOM 818 C CA . LYS A 1 100 ? -9.708 10.437 13.816 1.00 97.94 100 LYS A CA 1
ATOM 819 C C . LYS A 1 100 ? -11.166 10.185 14.200 1.00 97.94 100 LYS A C 1
ATOM 821 O O . LYS A 1 100 ? -11.720 10.942 14.996 1.00 97.94 100 LYS A O 1
ATOM 826 N N . LYS A 1 101 ? -11.813 9.198 13.578 1.00 97.12 101 LYS A N 1
ATOM 827 C CA . LYS A 1 101 ? -13.226 8.860 13.813 1.00 97.12 101 LYS A CA 1
ATOM 828 C C . LYS A 1 101 ? -13.408 7.815 14.906 1.00 97.12 101 LYS A C 1
ATOM 830 O O . LYS A 1 101 ? -14.505 7.729 15.454 1.00 97.12 101 LYS A O 1
ATOM 835 N N . ALA A 1 102 ? -12.372 7.035 15.198 1.00 96.62 102 ALA A N 1
ATOM 836 C CA . ALA A 1 102 ? -12.388 6.038 16.251 1.00 96.62 102 ALA A CA 1
ATOM 837 C C . ALA A 1 102 ? -12.561 6.700 17.625 1.00 96.62 102 ALA A C 1
ATOM 839 O O . ALA A 1 102 ? -11.948 7.729 17.928 1.00 96.62 102 ALA A O 1
ATOM 840 N N . THR A 1 103 ? -13.412 6.105 18.459 1.00 95.44 103 THR A N 1
ATOM 841 C CA . THR A 1 103 ? -13.681 6.584 19.824 1.00 95.44 103 THR A CA 1
ATOM 842 C C . THR A 1 103 ? -12.875 5.827 20.866 1.00 95.44 103 THR A C 1
ATOM 844 O O . THR A 1 103 ? -12.542 6.391 21.907 1.00 95.44 103 THR A O 1
ATOM 847 N N . GLU A 1 104 ? -12.545 4.570 20.576 1.00 95.94 104 GLU A N 1
ATOM 848 C CA . GLU A 1 104 ? -11.757 3.720 21.455 1.00 95.94 104 GLU A CA 1
ATOM 849 C C . GLU A 1 104 ? -10.265 3.890 21.177 1.00 95.94 104 GLU A C 1
ATOM 851 O O . GLU A 1 104 ? -9.819 3.935 20.029 1.00 95.94 104 GLU A O 1
ATOM 856 N N . ARG A 1 105 ? -9.469 3.944 22.247 1.00 95.12 105 ARG A N 1
ATOM 857 C CA . ARG A 1 105 ? -8.015 4.122 22.143 1.00 95.12 105 ARG A CA 1
ATOM 858 C C . ARG A 1 105 ? -7.351 3.001 21.337 1.00 95.12 105 ARG A C 1
ATOM 860 O O . ARG A 1 105 ? -6.413 3.261 20.594 1.00 95.12 105 ARG A O 1
ATOM 867 N N . GLU A 1 106 ? -7.832 1.772 21.489 1.00 93.38 106 GLU A N 1
ATOM 868 C CA . GLU A 1 106 ? -7.297 0.606 20.782 1.00 93.38 106 GLU A CA 1
ATOM 869 C C . GLU A 1 106 ? -7.510 0.711 19.264 1.00 93.38 106 GLU A C 1
ATOM 871 O O . GLU A 1 106 ? -6.575 0.493 18.497 1.00 93.38 106 GLU A O 1
ATOM 876 N N . GLU A 1 107 ? -8.698 1.144 18.827 1.00 94.94 107 GLU A N 1
ATOM 877 C CA . GLU A 1 107 ? -9.001 1.415 17.415 1.00 94.94 107 GLU A CA 1
ATOM 878 C C . GLU A 1 107 ? -8.121 2.538 16.851 1.00 94.94 107 GLU A C 1
ATOM 880 O O . GLU A 1 107 ? -7.566 2.409 15.758 1.00 94.94 107 GLU A O 1
ATOM 885 N N . GLN A 1 108 ? -7.955 3.629 17.606 1.00 97.06 108 GLN A N 1
ATOM 886 C CA . GLN A 1 108 ? -7.082 4.741 17.221 1.00 97.06 108 GLN A CA 1
ATOM 887 C C . GLN A 1 108 ? -5.636 4.270 17.027 1.00 97.06 108 GLN A C 1
ATOM 889 O O . GLN A 1 108 ? -5.026 4.535 15.991 1.00 97.06 108 GLN A O 1
ATOM 894 N N . GLU A 1 109 ? -5.089 3.535 17.998 1.00 95.88 109 GLU A N 1
ATOM 895 C CA . GLU A 1 109 ? -3.724 3.012 17.927 1.00 95.88 109 GLU A CA 1
ATOM 896 C C . GLU A 1 109 ? -3.546 2.020 16.770 1.00 95.88 109 GLU A C 1
ATOM 898 O O . GLU A 1 109 ? -2.510 2.048 16.102 1.00 95.88 109 GLU A O 1
ATOM 903 N N . PHE A 1 110 ? -4.545 1.179 16.498 1.00 96.25 110 PHE A N 1
ATOM 904 C CA . PHE A 1 110 ? -4.533 0.237 15.382 1.00 96.25 110 PHE A CA 1
ATOM 905 C C . PHE A 1 110 ? -4.464 0.955 14.026 1.00 96.25 110 PHE A C 1
ATOM 907 O O . PHE A 1 110 ? -3.537 0.715 13.251 1.00 96.25 110 PHE A O 1
ATOM 914 N N . PHE A 1 111 ? -5.381 1.890 13.755 1.00 97.31 111 PHE A N 1
ATOM 915 C CA . PHE A 1 111 ? -5.390 2.623 12.484 1.00 97.31 111 PHE A CA 1
ATOM 916 C C . PHE A 1 111 ? -4.160 3.522 12.320 1.00 97.31 111 PHE A C 1
ATOM 918 O O . PHE A 1 111 ? -3.598 3.591 11.227 1.00 97.31 111 PHE A O 1
ATOM 925 N N . SER A 1 112 ? -3.684 4.140 13.405 1.00 96.75 112 SER A N 1
ATOM 926 C CA . SER A 1 112 ? -2.453 4.940 13.392 1.00 96.75 112 SER A CA 1
ATOM 927 C C . SER A 1 112 ? -1.225 4.106 13.012 1.00 96.75 112 SER A C 1
ATOM 929 O O . SER A 1 112 ? -0.333 4.585 12.309 1.00 96.75 112 SER A O 1
ATOM 931 N N . LYS A 1 113 ? -1.155 2.844 13.463 1.00 96.38 113 LYS A N 1
ATOM 932 C CA . LYS A 1 113 ? -0.067 1.924 13.096 1.00 96.38 113 LYS A CA 1
ATOM 933 C C . LYS A 1 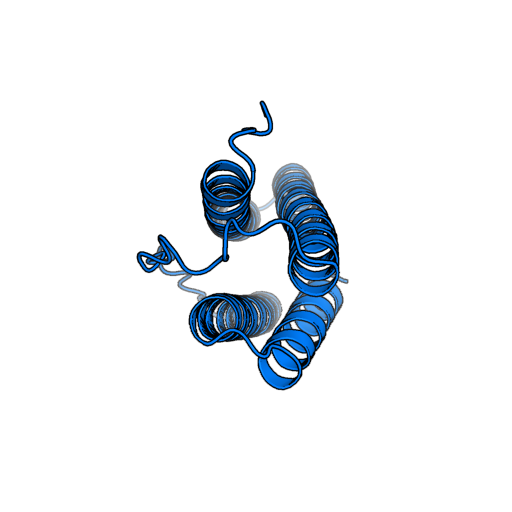113 ? -0.113 1.555 11.617 1.00 96.38 113 LYS A C 1
ATOM 935 O O . LYS A 1 113 ? 0.929 1.653 10.979 1.00 96.38 113 LYS A O 1
ATOM 940 N N . ILE A 1 114 ? -1.283 1.207 11.069 1.00 96.75 114 ILE A N 1
ATOM 941 C CA . ILE A 1 114 ? -1.402 0.912 9.629 1.00 96.75 114 ILE A CA 1
ATOM 942 C C . ILE A 1 114 ? -1.017 2.143 8.804 1.00 96.75 114 ILE A C 1
ATOM 944 O O . ILE A 1 114 ? -0.149 2.046 7.946 1.00 96.75 114 ILE A O 1
ATOM 948 N N . ALA A 1 115 ? -1.539 3.330 9.133 1.00 97.12 115 ALA A N 1
ATOM 949 C CA . ALA A 1 115 ? -1.183 4.565 8.428 1.00 97.12 115 ALA A CA 1
ATOM 950 C C . ALA A 1 115 ? 0.338 4.817 8.376 1.00 97.12 115 ALA A C 1
ATOM 952 O O . ALA A 1 115 ? 0.864 5.278 7.365 1.00 97.12 115 ALA A O 1
ATOM 953 N N . LYS A 1 116 ? 1.069 4.503 9.452 1.00 96.44 116 LYS A N 1
ATOM 954 C CA . LYS A 1 116 ? 2.535 4.626 9.476 1.00 96.44 116 LYS A CA 1
ATOM 955 C C . LYS A 1 116 ? 3.233 3.630 8.551 1.00 96.44 116 LYS A C 1
ATOM 957 O O . LYS A 1 116 ? 4.256 3.993 7.978 1.00 96.44 116 LYS A O 1
ATOM 962 N N . VAL A 1 117 ? 2.706 2.414 8.412 1.00 96.06 117 VAL A N 1
ATOM 963 C CA . VAL A 1 117 ? 3.235 1.423 7.462 1.00 96.06 117 VAL A CA 1
ATOM 964 C C . VAL A 1 117 ? 3.034 1.915 6.026 1.00 96.06 117 VAL A C 1
ATOM 966 O O . VAL A 1 117 ? 4.009 2.001 5.284 1.00 96.06 117 VAL A O 1
ATOM 969 N N . GLU A 1 118 ? 1.839 2.409 5.693 1.00 96.75 118 GLU A N 1
ATOM 970 C CA . GLU A 1 118 ? 1.541 2.973 4.363 1.00 96.75 118 GLU A CA 1
ATOM 971 C C . GLU A 1 118 ? 2.389 4.204 4.030 1.00 96.75 118 GLU A C 1
ATOM 973 O O . GLU A 1 118 ? 2.813 4.418 2.891 1.00 96.75 118 GLU A O 1
ATOM 978 N N . ARG A 1 119 ? 2.714 5.026 5.036 1.00 96.19 119 ARG A N 1
ATOM 979 C CA . ARG A 1 119 ? 3.699 6.100 4.860 1.00 96.19 119 ARG A CA 1
ATOM 980 C C . ARG A 1 119 ? 5.065 5.537 4.455 1.00 96.19 119 ARG A C 1
ATOM 982 O O . ARG A 1 119 ? 5.711 6.126 3.591 1.00 96.19 119 ARG A O 1
ATOM 989 N N . GLY A 1 120 ? 5.494 4.425 5.043 1.00 95.19 120 GLY A N 1
ATOM 990 C CA . GLY A 1 120 ? 6.732 3.741 4.669 1.00 95.19 120 GLY A CA 1
ATOM 991 C C . GLY A 1 120 ? 6.715 3.237 3.222 1.00 95.19 120 GLY A C 1
ATOM 992 O O . GLY A 1 120 ? 7.698 3.423 2.505 1.00 95.19 120 GLY A O 1
ATOM 993 N N . HIS A 1 121 ? 5.593 2.682 2.756 1.00 96.50 121 HIS A N 1
ATOM 994 C CA . HIS A 1 121 ? 5.415 2.284 1.352 1.00 96.50 121 HIS A CA 1
ATOM 995 C C . HIS A 1 121 ? 5.486 3.482 0.401 1.00 96.50 121 HIS A C 1
ATOM 997 O O . HIS A 1 121 ? 6.203 3.446 -0.603 1.00 96.50 121 HIS A O 1
ATOM 1003 N N . TYR A 1 122 ? 4.815 4.583 0.752 1.00 95.75 122 TYR A N 1
ATOM 1004 C CA . TYR A 1 122 ? 4.913 5.841 0.015 1.00 95.75 122 TYR A CA 1
ATOM 1005 C C . TYR A 1 122 ? 6.369 6.312 -0.093 1.00 95.75 122 TYR A C 1
ATOM 1007 O O . TYR A 1 122 ? 6.829 6.656 -1.178 1.00 95.75 122 TYR A O 1
ATOM 1015 N N . GLU A 1 123 ? 7.103 6.335 1.021 1.00 94.50 123 GLU A N 1
ATOM 1016 C CA . GLU A 1 123 ? 8.497 6.791 1.057 1.00 94.50 123 GLU A CA 1
ATOM 1017 C C . GLU A 1 123 ? 9.427 5.882 0.251 1.00 94.50 123 GLU A C 1
ATOM 1019 O O . GLU A 1 123 ? 10.337 6.377 -0.420 1.00 94.50 123 GLU A O 1
ATOM 1024 N N . LEU A 1 124 ? 9.177 4.570 0.269 1.00 94.12 124 LEU A N 1
ATOM 1025 C CA . LEU A 1 124 ? 9.876 3.616 -0.581 1.00 94.12 124 LEU A CA 1
ATOM 1026 C C . LEU A 1 124 ? 9.681 3.966 -2.063 1.00 94.12 124 LEU A C 1
ATOM 1028 O O . LEU A 1 124 ? 10.660 4.090 -2.800 1.00 94.12 124 LEU A O 1
ATOM 1032 N N . ILE A 1 125 ? 8.433 4.143 -2.501 1.00 94.25 125 ILE A N 1
ATOM 1033 C CA . ILE A 1 125 ? 8.125 4.412 -3.910 1.00 94.25 125 ILE A CA 1
ATOM 1034 C C . ILE A 1 125 ? 8.632 5.801 -4.332 1.00 94.25 125 ILE A C 1
ATOM 1036 O O . ILE A 1 125 ? 9.197 5.927 -5.418 1.00 94.25 125 ILE A O 1
ATOM 1040 N N . ASP A 1 126 ? 8.503 6.828 -3.483 1.00 93.62 126 ASP A N 1
ATOM 1041 C CA . ASP A 1 126 ? 9.053 8.172 -3.738 1.00 93.62 126 ASP A CA 1
ATOM 1042 C C . ASP A 1 126 ? 10.572 8.113 -3.918 1.00 93.62 126 ASP A C 1
ATOM 1044 O O . ASP A 1 126 ? 11.102 8.687 -4.864 1.00 93.62 126 ASP A O 1
ATOM 1048 N N . GLY A 1 127 ? 11.275 7.360 -3.066 1.00 91.56 127 GLY A N 1
ATOM 1049 C CA . GLY A 1 127 ? 12.721 7.179 -3.176 1.00 91.56 127 GLY A CA 1
ATOM 1050 C C . GLY A 1 127 ? 13.147 6.493 -4.476 1.00 91.56 127 GLY A C 1
ATOM 1051 O O . GLY A 1 127 ? 14.122 6.913 -5.098 1.00 91.56 127 GLY A O 1
ATOM 1052 N N . LEU A 1 128 ? 12.403 5.473 -4.916 1.00 91.00 128 LEU A N 1
ATOM 1053 C CA . LEU A 1 128 ? 12.652 4.802 -6.196 1.00 91.00 128 LEU A CA 1
ATOM 1054 C C . LEU A 1 128 ? 12.420 5.744 -7.383 1.00 91.00 128 LEU A C 1
ATOM 1056 O O . LEU A 1 128 ? 13.218 5.767 -8.320 1.00 91.00 128 LEU A O 1
ATOM 1060 N N . LEU A 1 129 ? 11.347 6.535 -7.344 1.00 90.75 129 LEU A N 1
ATOM 1061 C CA . LEU A 1 129 ? 11.040 7.523 -8.378 1.00 90.75 129 LEU A CA 1
ATOM 1062 C C . LEU A 1 129 ? 12.072 8.657 -8.418 1.00 90.75 129 LEU A C 1
ATOM 1064 O O . LEU A 1 129 ? 12.473 9.069 -9.509 1.00 90.75 129 LEU A O 1
ATOM 1068 N N . ASP A 1 130 ? 12.533 9.134 -7.262 1.00 89.94 130 ASP A N 1
ATOM 1069 C CA . ASP A 1 130 ? 13.581 10.153 -7.157 1.00 89.94 130 ASP A CA 1
ATOM 1070 C C . ASP A 1 130 ? 14.895 9.646 -7.757 1.00 89.94 130 ASP A C 1
ATOM 1072 O O . ASP A 1 130 ? 15.494 10.320 -8.592 1.00 89.94 130 ASP A O 1
ATOM 1076 N N . GLU A 1 131 ? 15.302 8.414 -7.442 1.00 86.44 131 GLU A N 1
ATOM 1077 C CA . GLU A 1 131 ? 16.483 7.794 -8.052 1.00 86.44 131 GLU A CA 1
ATOM 1078 C C . GLU A 1 131 ? 16.330 7.639 -9.575 1.00 86.44 131 GLU A C 1
ATOM 1080 O O . GLU A 1 131 ? 17.257 7.944 -10.329 1.00 86.44 131 GLU A O 1
ATOM 1085 N N . ALA A 1 132 ? 15.154 7.204 -10.036 1.00 85.12 132 ALA A N 1
ATOM 1086 C CA . ALA A 1 132 ? 14.890 6.952 -11.449 1.00 85.12 132 ALA A CA 1
ATOM 1087 C C . ALA A 1 132 ? 14.822 8.232 -12.296 1.00 85.12 132 ALA A C 1
ATOM 1089 O O . ALA A 1 132 ? 15.186 8.218 -13.473 1.00 85.12 132 AL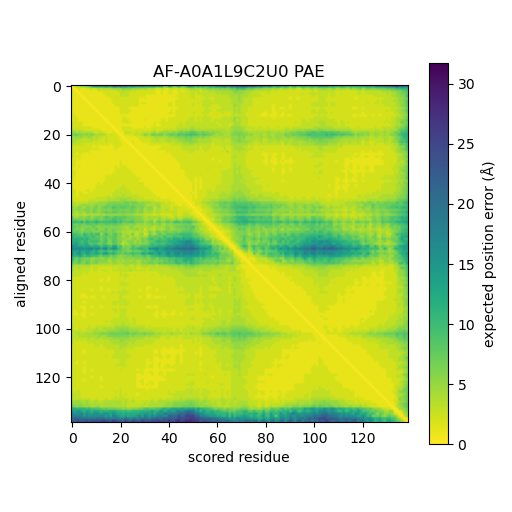A A O 1
ATOM 1090 N N . THR A 1 133 ? 14.319 9.328 -11.723 1.00 85.06 133 THR A N 1
ATOM 1091 C CA . THR A 1 133 ? 13.966 10.542 -12.479 1.00 85.06 133 THR A CA 1
ATOM 1092 C C . THR A 1 133 ? 14.784 11.775 -12.105 1.00 85.06 133 THR A C 1
ATOM 1094 O O . THR A 1 133 ? 14.789 12.750 -12.858 1.00 85.06 133 THR A O 1
ATOM 1097 N N . GLY A 1 134 ? 15.475 11.757 -10.962 1.00 79.62 134 GLY A N 1
ATOM 1098 C CA . GLY A 1 134 ? 16.114 12.929 -10.361 1.00 79.62 134 GLY A CA 1
ATOM 1099 C C . GLY A 1 134 ? 15.120 13.964 -9.820 1.00 79.62 134 GLY A C 1
ATOM 1100 O O . GLY A 1 134 ? 15.502 15.115 -9.595 1.00 79.62 134 GLY A O 1
ATOM 1101 N N . PHE A 1 135 ? 13.846 13.587 -9.663 1.00 74.88 135 PHE A N 1
ATOM 1102 C CA . PHE A 1 135 ? 12.789 14.429 -9.120 1.00 74.88 135 PHE A CA 1
ATOM 1103 C C . PHE A 1 135 ? 12.170 13.784 -7.887 1.00 74.88 135 PHE A C 1
ATOM 1105 O O . PHE A 1 135 ? 11.531 12.738 -7.974 1.00 74.88 135 PHE A O 1
ATOM 1112 N N . ARG A 1 136 ? 12.243 14.500 -6.766 1.00 71.31 136 ARG A N 1
ATOM 1113 C CA . ARG A 1 136 ? 11.549 14.125 -5.540 1.00 71.31 136 ARG A CA 1
ATOM 1114 C C . ARG A 1 136 ? 10.218 14.841 -5.415 1.00 71.31 136 ARG A C 1
ATOM 1116 O O . ARG A 1 136 ? 10.162 16.072 -5.532 1.00 71.31 136 ARG A O 1
ATOM 1123 N N . MET A 1 137 ? 9.148 14.105 -5.127 1.00 69.69 137 MET A N 1
ATOM 1124 C CA . MET A 1 137 ? 7.864 14.732 -4.848 1.00 69.69 137 MET A CA 1
ATOM 1125 C C . MET A 1 137 ? 7.893 15.337 -3.441 1.00 69.69 137 MET A C 1
ATOM 1127 O O . MET A 1 137 ? 7.939 14.632 -2.439 1.00 69.69 137 MET A O 1
ATOM 1131 N N . GLN A 1 138 ? 7.876 16.671 -3.352 1.00 57.50 138 GLN A N 1
ATOM 1132 C CA . GLN A 1 138 ? 7.738 17.358 -2.066 1.00 57.50 138 GLN A CA 1
ATOM 1133 C C . GLN A 1 138 ? 6.344 17.067 -1.489 1.00 57.50 138 GLN A C 1
ATOM 1135 O O . GLN A 1 138 ? 5.336 17.366 -2.132 1.00 57.50 138 GLN A O 1
ATOM 1140 N N . THR A 1 139 ? 6.308 16.457 -0.304 1.00 53.94 139 THR A N 1
ATOM 1141 C CA . THR A 1 139 ? 5.092 16.172 0.477 1.00 53.94 139 THR A CA 1
ATOM 1142 C C . THR A 1 139 ? 4.609 17.365 1.277 1.00 53.94 139 THR A C 1
ATOM 1144 O O . THR A 1 139 ? 5.480 18.051 1.860 1.00 53.94 139 THR A O 1
#

InterPro domains:
  IPR003251 Rubrerythrin, diiron-binding domain [PF02915] (1-128)
  IPR009078 Ferritin-like superfamily [SSF47240] (1-132)
  IPR012347 Ferritin-like [G3DSA:1.20.1260.10] (1-131)